Protein AF-A0A2K8KLA5-F1 (afdb_monomer_lite)

Foldseek 3Di:
DPQPAPPDQDDADPCNVVVLVVQLVVLCVCVVVCVVVVPDPCVNVVSVVSSVVVNCVVCVVNVVSNVSNVVSVVVVVVVVVVVVVVVVVVVVVVVVVVVVVVVVVVVVVVVD

Sequence (112 aa):
MRPNIMSARPAKPKNYHRDQCIIVISACVPVPIIIGLELNYLNPIVSIFILAVATEYWFKDYNQQLAMYEKALIDARVKEAQVASRVNENIERYQRKQRERKMQAKSWQFWI

Structure (mmCIF, N/CA/C/O backbone):
data_AF-A0A2K8KLA5-F1
#
_entry.id   AF-A0A2K8KLA5-F1
#
loop_
_atom_site.group_PDB
_atom_site.id
_atom_site.type_symbol
_atom_site.label_atom_id
_atom_site.label_alt_id
_atom_site.label_comp_id
_atom_site.label_asym_id
_atom_site.label_entity_id
_atom_site.label_seq_id
_atom_site.pdbx_PDB_ins_code
_atom_site.Cartn_x
_atom_site.Cartn_y
_atom_site.Cartn_z
_atom_site.occupancy
_atom_site.B_iso_or_equiv
_atom_site.auth_seq_id
_atom_site.auth_comp_id
_atom_site.auth_asym_id
_atom_site.auth_atom_id
_atom_site.pdbx_PDB_model_num
ATOM 1 N N . MET A 1 1 ? -25.675 1.645 -0.212 1.00 41.31 1 MET A N 1
ATOM 2 C CA . MET A 1 1 ? -24.901 0.383 -0.247 1.00 41.31 1 MET A CA 1
ATOM 3 C C . MET A 1 1 ? -24.009 0.342 0.986 1.00 41.31 1 MET A C 1
ATOM 5 O O . MET A 1 1 ? -23.290 1.308 1.208 1.00 41.31 1 MET A O 1
ATOM 9 N N . ARG A 1 2 ? -24.110 -0.687 1.843 1.00 41.44 2 ARG A N 1
ATOM 10 C CA . ARG A 1 2 ? -23.178 -0.838 2.978 1.00 41.44 2 ARG A CA 1
ATOM 11 C C . ARG A 1 2 ? -21.797 -1.186 2.408 1.00 41.44 2 ARG A C 1
ATOM 13 O O . ARG A 1 2 ? -21.757 -2.033 1.516 1.00 41.44 2 ARG A O 1
ATOM 20 N N . PRO A 1 3 ? -20.697 -0.560 2.862 1.00 47.69 3 PRO A N 1
ATOM 21 C CA . PRO A 1 3 ? -19.370 -0.979 2.438 1.00 47.69 3 PRO A CA 1
ATOM 22 C C . PRO A 1 3 ? -19.191 -2.436 2.863 1.00 47.69 3 PRO A C 1
ATOM 24 O O . PRO A 1 3 ? -19.357 -2.766 4.038 1.00 47.69 3 PRO A O 1
ATOM 27 N N . ASN A 1 4 ? -18.941 -3.314 1.895 1.00 53.84 4 ASN A N 1
ATOM 28 C CA . ASN A 1 4 ? -18.620 -4.705 2.163 1.00 53.84 4 ASN A CA 1
ATOM 29 C C . ASN A 1 4 ? -17.210 -4.700 2.763 1.00 53.84 4 ASN A C 1
ATOM 31 O O . ASN A 1 4 ? -16.225 -4.566 2.041 1.00 53.84 4 ASN A O 1
ATOM 35 N N . ILE A 1 5 ? -17.123 -4.681 4.093 1.00 56.59 5 ILE A N 1
ATOM 36 C CA . ILE A 1 5 ? -15.849 -4.668 4.808 1.00 56.59 5 ILE A CA 1
ATOM 37 C C . ILE A 1 5 ? -15.186 -6.009 4.501 1.00 56.59 5 ILE A C 1
ATOM 39 O O . ILE A 1 5 ? -15.634 -7.045 4.989 1.00 56.59 5 ILE A O 1
ATOM 43 N N . MET A 1 6 ? -14.157 -5.997 3.653 1.00 62.62 6 MET A N 1
ATOM 44 C CA . MET A 1 6 ? -13.364 -7.191 3.388 1.00 62.62 6 MET A CA 1
ATOM 45 C C . MET A 1 6 ? -12.701 -7.619 4.698 1.00 62.62 6 MET A C 1
ATOM 47 O O . MET A 1 6 ? -11.826 -6.929 5.214 1.00 62.62 6 MET A O 1
ATOM 51 N N . SER A 1 7 ? -13.149 -8.743 5.255 1.00 68.00 7 SER A N 1
ATOM 52 C CA . SER A 1 7 ? -12.646 -9.297 6.518 1.00 68.00 7 SER A CA 1
ATOM 53 C C . SER A 1 7 ? -11.258 -9.927 6.384 1.00 68.00 7 SER A C 1
ATOM 55 O O . SER A 1 7 ? -10.576 -10.131 7.385 1.00 68.00 7 SER A O 1
ATOM 57 N N . ALA A 1 8 ? -10.830 -10.219 5.155 1.00 76.94 8 ALA A N 1
ATOM 58 C CA . ALA A 1 8 ? -9.556 -10.843 4.848 1.00 76.94 8 ALA A CA 1
ATOM 59 C C . ALA A 1 8 ? -8.776 -10.014 3.826 1.00 76.94 8 ALA A C 1
ATOM 61 O O . ALA A 1 8 ? -9.348 -9.434 2.899 1.00 76.94 8 ALA A O 1
ATOM 62 N N . ARG A 1 9 ? -7.449 -9.999 3.989 1.00 83.00 9 ARG A N 1
ATOM 63 C CA . ARG A 1 9 ? -6.529 -9.392 3.026 1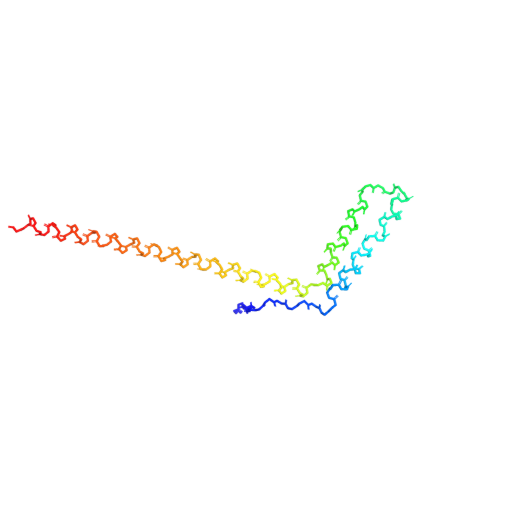.00 83.00 9 ARG A CA 1
ATOM 64 C C . ARG A 1 9 ? -6.717 -10.062 1.655 1.00 83.00 9 ARG A C 1
ATOM 66 O O . ARG A 1 9 ? -6.758 -11.294 1.610 1.00 83.00 9 ARG A O 1
ATOM 73 N N . PRO A 1 10 ? -6.796 -9.299 0.548 1.00 85.75 10 PRO A N 1
ATOM 74 C CA . PRO A 1 10 ? -6.913 -9.885 -0.783 1.00 85.75 10 PRO A CA 1
ATOM 75 C C . PRO A 1 10 ? -5.734 -10.814 -1.082 1.00 85.75 10 PRO A C 1
ATOM 77 O O . PRO A 1 10 ? -4.583 -10.526 -0.735 1.00 85.75 10 PRO A O 1
ATOM 80 N N . ALA A 1 11 ? -6.028 -11.941 -1.728 1.00 87.50 11 ALA A N 1
ATOM 81 C CA . ALA A 1 11 ? -5.010 -12.891 -2.147 1.00 87.50 11 ALA A CA 1
ATOM 82 C C . ALA A 1 11 ? -4.184 -12.304 -3.297 1.00 87.50 11 ALA A C 1
ATOM 84 O O . ALA A 1 11 ? -4.725 -11.689 -4.218 1.00 87.50 11 ALA A O 1
ATOM 85 N N . LYS A 1 12 ? -2.865 -12.518 -3.260 1.00 87.56 12 LYS A N 1
ATOM 86 C CA . LYS A 1 12 ? -1.999 -12.133 -4.375 1.00 87.56 12 LYS A CA 1
ATOM 87 C C . LYS A 1 12 ? -2.386 -12.920 -5.636 1.00 87.56 12 LYS A C 1
ATOM 89 O O . LYS A 1 12 ? -2.672 -14.116 -5.531 1.00 87.56 12 LYS A O 1
ATOM 94 N N . PRO A 1 13 ? -2.327 -12.299 -6.826 1.00 89.25 13 PRO A N 1
ATOM 95 C CA . PRO A 1 13 ? -2.453 -13.012 -8.091 1.00 89.25 13 PRO A CA 1
ATOM 96 C C . PRO A 1 13 ? -1.460 -14.177 -8.178 1.00 89.25 13 PRO A C 1
ATOM 98 O O . PRO A 1 13 ? -0.318 -14.064 -7.729 1.00 89.25 13 PRO A O 1
ATOM 101 N N . LYS A 1 14 ? -1.865 -15.285 -8.810 1.00 88.38 14 LYS A N 1
ATOM 102 C CA . LYS A 1 14 ? -1.057 -16.517 -8.914 1.00 88.38 14 LYS A CA 1
ATOM 103 C C . LYS A 1 14 ? 0.353 -16.274 -9.473 1.00 88.38 14 LYS A C 1
ATOM 105 O O . LYS A 1 14 ? 1.307 -16.893 -9.018 1.00 88.38 14 LYS A O 1
ATOM 110 N N . ASN A 1 15 ? 0.482 -15.343 -10.419 1.00 90.44 15 ASN A N 1
ATOM 111 C CA . ASN A 1 15 ? 1.744 -15.002 -11.080 1.00 90.44 15 ASN A CA 1
ATOM 112 C C . ASN A 1 15 ? 2.345 -13.672 -10.606 1.00 90.44 15 ASN A C 1
ATOM 114 O O . ASN A 1 15 ? 3.251 -13.162 -11.254 1.00 90.44 15 ASN A O 1
ATOM 118 N N . TYR A 1 16 ? 1.891 -13.118 -9.477 1.00 89.25 16 TYR A N 1
ATOM 119 C CA . TYR A 1 16 ? 2.269 -11.775 -9.020 1.00 89.25 16 TYR A CA 1
ATOM 120 C C . TYR A 1 16 ? 3.785 -11.520 -9.051 1.00 89.25 16 TYR A C 1
ATOM 122 O O . TYR A 1 16 ? 4.244 -10.560 -9.658 1.00 89.25 16 TYR A O 1
ATOM 130 N N . HIS A 1 17 ? 4.579 -12.419 -8.464 1.00 88.12 17 HIS A N 1
ATOM 131 C CA . HIS A 1 17 ? 6.037 -12.271 -8.423 1.00 88.12 17 HIS A CA 1
ATOM 132 C C . HIS A 1 17 ? 6.696 -12.420 -9.796 1.00 88.12 17 HIS A C 1
ATOM 134 O O . HIS A 1 17 ? 7.643 -11.702 -10.099 1.00 88.12 17 HIS A O 1
ATOM 140 N N . ARG A 1 18 ? 6.183 -13.323 -10.637 1.00 91.19 18 ARG A N 1
ATOM 141 C CA . ARG A 1 18 ? 6.689 -13.517 -11.998 1.00 91.19 18 ARG A CA 1
ATOM 142 C C . ARG A 1 18 ? 6.449 -12.264 -12.834 1.00 91.19 18 ARG A C 1
ATOM 144 O O . ARG A 1 18 ? 7.382 -11.752 -13.442 1.00 91.19 18 ARG A O 1
ATOM 151 N N . ASP A 1 19 ? 5.217 -11.774 -12.833 1.00 89.50 19 ASP A N 1
ATOM 152 C CA . ASP A 1 19 ? 4.805 -10.636 -13.647 1.00 89.50 19 ASP A CA 1
ATOM 153 C C . ASP A 1 19 ? 5.482 -9.349 -13.159 1.00 89.50 19 ASP A C 1
ATOM 155 O O . ASP A 1 19 ? 5.963 -8.558 -13.966 1.00 89.50 19 ASP A O 1
ATOM 159 N N . GLN A 1 20 ? 5.643 -9.183 -11.841 1.00 89.00 20 GLN A N 1
ATOM 160 C CA . GLN A 1 20 ? 6.396 -8.066 -11.277 1.00 89.00 20 GLN A CA 1
ATOM 161 C C . GLN A 1 20 ? 7.881 -8.110 -11.677 1.00 89.00 20 GLN A C 1
ATOM 163 O O . GLN A 1 20 ? 8.439 -7.077 -12.043 1.00 89.00 20 GLN A O 1
ATOM 168 N N . CYS A 1 21 ? 8.515 -9.289 -11.686 1.00 88.94 21 CYS A N 1
ATOM 169 C CA . CYS A 1 21 ? 9.879 -9.433 -12.203 1.00 88.94 21 CYS A CA 1
ATOM 170 C C . CYS A 1 21 ? 9.970 -9.081 -13.695 1.00 88.94 21 CYS A C 1
ATOM 172 O O . CYS A 1 21 ? 10.916 -8.409 -14.097 1.00 88.94 21 CYS A O 1
ATOM 174 N N . ILE A 1 22 ? 8.990 -9.486 -14.510 1.00 89.75 22 ILE A N 1
ATOM 175 C CA . ILE A 1 22 ? 8.949 -9.148 -15.943 1.00 89.75 22 ILE A CA 1
ATOM 176 C C . ILE A 1 22 ? 8.844 -7.632 -16.140 1.00 89.75 22 ILE A C 1
ATOM 178 O O . ILE A 1 22 ? 9.582 -7.077 -16.954 1.00 89.75 22 ILE A O 1
ATOM 182 N N . ILE A 1 23 ? 7.979 -6.955 -15.379 1.00 88.38 23 ILE A N 1
ATOM 183 C CA . ILE A 1 23 ? 7.818 -5.494 -15.437 1.00 88.38 23 ILE A CA 1
ATOM 184 C C . ILE A 1 23 ? 9.130 -4.789 -15.061 1.00 88.38 23 ILE A C 1
ATOM 186 O O . ILE A 1 23 ? 9.570 -3.896 -15.784 1.00 88.38 23 ILE A O 1
ATOM 190 N N . VAL A 1 24 ? 9.792 -5.224 -13.983 1.00 87.50 24 VAL A N 1
ATOM 191 C CA . VAL A 1 24 ? 11.077 -4.652 -13.540 1.00 87.50 24 VAL A CA 1
ATOM 192 C C . VAL A 1 24 ? 12.163 -4.844 -14.594 1.00 87.50 24 VAL A C 1
ATOM 194 O O . VAL A 1 24 ? 12.811 -3.876 -14.985 1.00 87.50 24 VAL A O 1
ATOM 197 N N . ILE A 1 25 ? 12.336 -6.068 -15.100 1.00 87.25 25 ILE A N 1
ATOM 198 C CA . ILE A 1 25 ? 13.332 -6.357 -16.139 1.00 87.25 25 ILE A CA 1
ATOM 199 C C . ILE A 1 25 ? 13.056 -5.499 -17.377 1.00 87.25 25 ILE A C 1
ATOM 201 O O . ILE A 1 25 ? 13.971 -4.860 -17.890 1.00 87.25 25 ILE A O 1
ATOM 205 N N . SER A 1 26 ? 11.797 -5.411 -17.811 1.00 84.56 26 SER A N 1
ATOM 206 C CA . SER A 1 26 ? 11.409 -4.616 -18.983 1.00 84.56 26 SER A CA 1
ATOM 207 C C . SER A 1 26 ? 11.687 -3.121 -18.802 1.00 84.56 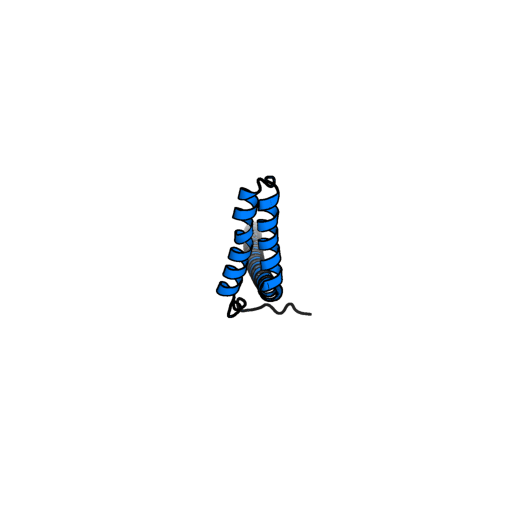26 SER A C 1
ATOM 209 O O . SER A 1 26 ? 12.092 -2.463 -19.755 1.00 84.56 26 SER A O 1
ATOM 211 N N . ALA A 1 27 ? 11.531 -2.584 -17.588 1.00 84.06 27 ALA A N 1
ATOM 212 C CA . ALA A 1 27 ? 11.871 -1.194 -17.279 1.00 84.06 27 ALA A CA 1
ATOM 213 C C . ALA A 1 27 ? 13.393 -0.942 -17.237 1.00 84.06 27 ALA A C 1
ATOM 215 O O . ALA A 1 27 ? 13.843 0.168 -17.535 1.00 84.06 27 ALA A O 1
ATOM 216 N N . CYS A 1 28 ? 14.187 -1.965 -16.901 1.00 81.62 28 CYS A N 1
ATOM 217 C CA . CYS A 1 28 ? 15.648 -1.892 -16.809 1.00 81.62 28 CYS A CA 1
ATOM 218 C C . CYS A 1 28 ? 16.375 -2.109 -18.148 1.00 81.62 28 CYS A C 1
ATOM 220 O O . CYS A 1 28 ? 17.424 -1.508 -18.355 1.00 81.62 28 CYS A O 1
ATOM 222 N N . VAL A 1 29 ? 15.837 -2.919 -19.068 1.00 82.19 29 VAL A N 1
ATOM 223 C CA . VAL A 1 29 ? 16.423 -3.179 -20.404 1.00 82.19 29 VAL A CA 1
ATOM 224 C C . VAL A 1 29 ? 16.760 -1.910 -21.214 1.00 82.19 29 VAL A C 1
ATOM 226 O O . VAL A 1 29 ? 17.835 -1.881 -21.814 1.00 82.19 29 VAL A O 1
ATOM 229 N N . PRO A 1 30 ? 15.928 -0.849 -21.253 1.00 76.94 30 PRO A N 1
ATOM 230 C CA . PRO A 1 30 ? 16.262 0.355 -22.019 1.00 76.94 30 PRO A CA 1
ATOM 231 C C . PRO A 1 30 ? 17.367 1.212 -21.379 1.00 76.94 30 PRO A C 1
ATOM 233 O O . PRO A 1 30 ? 18.002 1.995 -22.080 1.00 76.94 30 PRO A O 1
ATOM 236 N N . VAL A 1 31 ? 17.650 1.054 -20.081 1.00 76.62 31 VAL A N 1
ATOM 237 C CA . VAL A 1 31 ? 18.637 1.864 -19.340 1.00 76.62 31 VAL A CA 1
ATOM 238 C C . VAL A 1 31 ? 20.054 1.797 -19.941 1.00 76.62 31 VAL A C 1
ATOM 240 O O . VAL A 1 31 ? 20.615 2.857 -20.214 1.00 76.62 31 VAL A O 1
ATOM 243 N N . PRO A 1 32 ? 20.657 0.620 -20.210 1.00 77.56 32 PRO A N 1
ATOM 244 C CA . PRO A 1 32 ? 21.986 0.548 -20.825 1.00 77.56 32 PRO A CA 1
ATOM 245 C C . PRO A 1 32 ? 22.032 1.109 -22.254 1.00 77.56 32 PRO A C 1
ATOM 247 O O . PRO A 1 32 ? 23.039 1.699 -22.637 1.00 77.56 32 PRO A O 1
ATOM 250 N N . ILE A 1 33 ? 20.947 0.981 -23.028 1.00 76.56 33 ILE A N 1
ATOM 251 C CA . ILE A 1 33 ? 20.851 1.539 -24.389 1.00 76.56 33 ILE A CA 1
ATOM 252 C C . ILE A 1 33 ? 20.864 3.070 -24.328 1.00 76.56 33 ILE A C 1
ATOM 254 O O . ILE A 1 33 ? 21.569 3.725 -25.087 1.00 76.56 33 ILE A O 1
ATOM 258 N N . ILE A 1 34 ? 20.118 3.640 -23.383 1.00 73.62 34 ILE A N 1
ATOM 259 C CA . ILE A 1 34 ? 20.057 5.082 -23.134 1.00 73.62 34 ILE A CA 1
ATOM 260 C C . ILE A 1 34 ? 21.425 5.633 -22.717 1.00 73.62 34 ILE A C 1
ATOM 262 O O . ILE A 1 34 ? 21.833 6.672 -23.235 1.00 73.62 34 ILE A O 1
ATOM 266 N N . ILE A 1 35 ? 22.128 4.938 -21.813 1.00 72.94 35 ILE A N 1
ATOM 267 C CA . ILE A 1 35 ? 23.476 5.325 -21.366 1.00 72.94 35 ILE A CA 1
ATOM 268 C C . ILE A 1 35 ? 24.451 5.320 -22.550 1.00 72.94 35 ILE A C 1
ATOM 270 O O . ILE A 1 35 ? 25.199 6.277 -22.721 1.00 72.94 35 ILE A O 1
ATOM 274 N N . GLY A 1 36 ? 24.416 4.280 -23.389 1.00 74.56 36 GLY A N 1
ATOM 275 C CA . GLY A 1 36 ? 25.296 4.167 -24.557 1.00 74.56 36 GLY A CA 1
ATOM 276 C C . GLY A 1 36 ? 25.027 5.194 -25.663 1.00 74.56 36 GLY A C 1
ATOM 277 O O . GLY A 1 36 ? 25.912 5.454 -26.470 1.00 74.56 36 GLY A O 1
ATOM 278 N N . LEU A 1 37 ? 23.829 5.783 -25.700 1.00 76.44 37 LEU A N 1
ATOM 279 C CA . LEU A 1 37 ? 23.439 6.815 -26.667 1.00 76.44 37 LEU A CA 1
ATOM 280 C C . LEU A 1 37 ? 23.605 8.249 -26.129 1.00 76.44 37 LEU A C 1
ATOM 282 O O . LEU A 1 37 ? 23.203 9.188 -26.813 1.00 76.44 37 LEU A O 1
ATOM 286 N N . GLU A 1 38 ? 24.135 8.422 -24.911 1.00 72.19 38 GLU A N 1
ATOM 287 C CA . GLU A 1 38 ? 24.274 9.718 -24.217 1.00 72.19 38 GLU A CA 1
ATOM 288 C C . GLU A 1 38 ? 22.975 10.552 -24.186 1.00 72.19 38 GLU A C 1
ATOM 290 O O . GLU A 1 38 ? 22.979 11.783 -24.118 1.00 72.19 38 GLU A O 1
ATOM 295 N N . LEU A 1 39 ? 21.819 9.883 -24.223 1.00 66.31 39 LEU A N 1
ATOM 296 C CA . LEU A 1 39 ? 20.526 10.553 -24.174 1.00 66.31 39 LEU A CA 1
ATOM 297 C C . LEU A 1 39 ? 20.314 11.107 -22.757 1.00 66.31 39 LEU A C 1
ATOM 299 O O . LEU A 1 39 ? 20.257 10.342 -21.797 1.00 66.31 39 LEU A O 1
ATOM 303 N N . ASN A 1 40 ? 20.203 12.438 -22.660 1.00 65.38 40 ASN A N 1
ATOM 304 C CA . ASN A 1 40 ? 20.040 13.264 -21.453 1.00 65.38 40 ASN A CA 1
ATOM 305 C C . ASN A 1 40 ? 19.375 12.591 -20.227 1.00 65.38 40 ASN A C 1
ATOM 307 O O . ASN A 1 40 ? 18.406 11.839 -20.343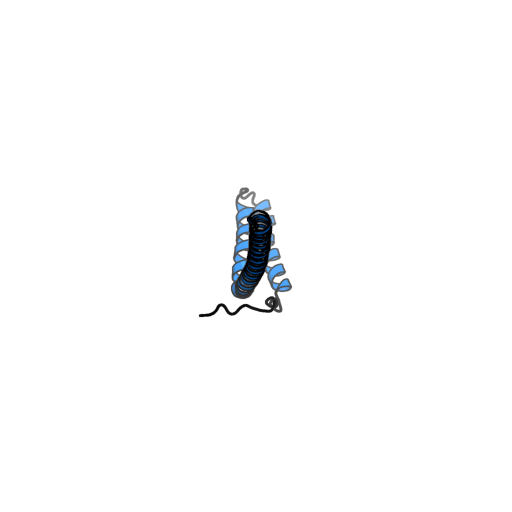 1.00 65.38 40 ASN A O 1
ATOM 311 N N . TYR A 1 41 ? 19.792 13.028 -19.031 1.00 63.47 41 TYR A N 1
ATOM 312 C CA . TYR A 1 41 ? 19.362 12.611 -17.678 1.00 63.47 41 TYR A CA 1
ATOM 313 C C . TYR A 1 41 ? 17.841 12.560 -17.383 1.00 63.47 41 TYR A C 1
ATO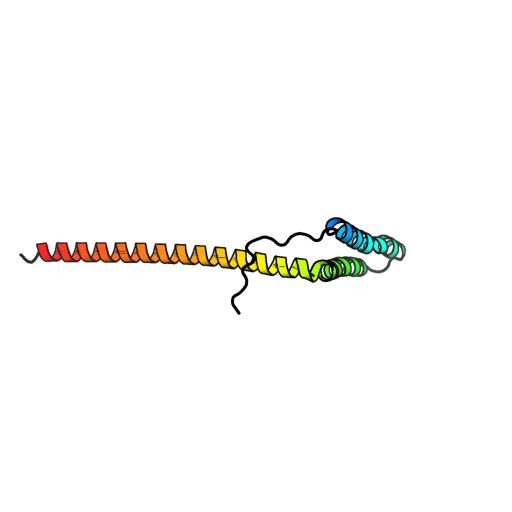M 315 O O . TYR A 1 41 ? 17.449 12.135 -16.299 1.00 63.47 41 TYR A O 1
ATOM 323 N N . LEU A 1 42 ? 16.974 12.974 -18.312 1.00 62.34 42 LEU A N 1
ATOM 324 C CA . LEU A 1 42 ? 15.512 12.849 -18.225 1.00 62.34 42 LEU A CA 1
ATOM 325 C C . LEU A 1 42 ? 15.007 11.435 -18.564 1.00 62.34 42 LEU A C 1
ATOM 327 O O . LEU A 1 42 ? 13.911 11.057 -18.162 1.00 62.34 42 LEU A O 1
ATOM 331 N N . ASN A 1 43 ? 15.790 10.627 -19.274 1.00 65.12 43 ASN A N 1
ATOM 332 C CA . ASN A 1 43 ? 15.363 9.302 -19.725 1.00 65.12 43 ASN A CA 1
ATOM 333 C C . ASN A 1 43 ? 15.177 8.232 -18.612 1.00 65.12 43 ASN A C 1
ATOM 335 O O . ASN A 1 43 ? 14.239 7.440 -18.705 1.00 65.12 43 ASN A O 1
ATOM 339 N N . PRO A 1 44 ? 15.967 8.206 -17.516 1.00 68.12 44 PRO A N 1
ATOM 340 C CA . PRO A 1 44 ? 15.722 7.310 -16.379 1.00 68.12 44 PRO A CA 1
ATOM 341 C C . PRO A 1 44 ? 14.354 7.535 -15.721 1.00 68.12 44 PRO A C 1
ATOM 343 O O . PRO A 1 44 ? 13.754 6.599 -15.193 1.00 68.12 44 PRO A O 1
ATOM 346 N N . ILE A 1 45 ? 13.831 8.767 -15.788 1.00 74.75 45 ILE A N 1
ATOM 347 C CA . ILE A 1 45 ? 12.501 9.117 -15.273 1.00 74.75 45 ILE A CA 1
ATOM 348 C C . ILE A 1 45 ? 11.421 8.370 -16.057 1.00 74.75 45 ILE A C 1
ATOM 350 O O . ILE A 1 45 ? 10.444 7.924 -15.462 1.00 74.75 45 ILE A O 1
ATOM 354 N N . VAL A 1 46 ? 11.612 8.163 -17.363 1.00 75.56 46 VAL A N 1
ATOM 355 C CA . VAL A 1 46 ? 10.672 7.409 -18.202 1.00 75.56 46 VAL A CA 1
ATOM 356 C C . VAL A 1 46 ? 10.619 5.943 -17.772 1.00 75.56 46 VAL A C 1
ATOM 358 O O . VAL A 1 46 ? 9.528 5.411 -17.594 1.00 75.56 46 VAL A O 1
ATOM 361 N N . SER A 1 47 ? 11.761 5.300 -17.510 1.00 75.56 47 SER A N 1
ATOM 362 C CA . SER A 1 47 ? 11.792 3.921 -16.992 1.00 75.56 47 SER A CA 1
ATOM 363 C C . SER A 1 47 ? 11.105 3.789 -15.630 1.00 75.56 47 SER A C 1
ATOM 365 O O . SER A 1 47 ? 10.341 2.848 -15.410 1.00 75.56 47 SER A O 1
ATOM 367 N N . ILE A 1 48 ? 11.330 4.747 -14.724 1.00 78.62 48 ILE A N 1
ATOM 368 C CA . ILE A 1 48 ? 10.668 4.784 -13.409 1.00 78.62 48 ILE A CA 1
ATOM 369 C C . ILE A 1 48 ? 9.159 4.997 -13.574 1.00 78.62 48 ILE A C 1
ATOM 371 O O . ILE A 1 48 ? 8.361 4.340 -12.905 1.00 78.62 48 ILE A O 1
ATOM 375 N N . PHE A 1 49 ? 8.755 5.877 -14.489 1.00 80.56 49 PHE A N 1
ATOM 376 C CA . PHE A 1 49 ? 7.352 6.140 -14.787 1.00 80.56 49 PHE A CA 1
ATOM 377 C C . PHE A 1 49 ? 6.657 4.903 -15.365 1.00 80.56 49 PHE A C 1
ATOM 379 O O . PHE A 1 49 ? 5.576 4.540 -14.903 1.00 80.56 49 PHE A O 1
ATOM 386 N N . ILE A 1 50 ? 7.298 4.202 -16.306 1.00 80.06 50 ILE A N 1
ATOM 387 C CA . ILE A 1 50 ? 6.802 2.929 -16.845 1.00 80.06 50 ILE A CA 1
ATOM 388 C C . ILE A 1 50 ? 6.633 1.914 -15.714 1.00 80.06 50 ILE A C 1
ATOM 390 O O . ILE A 1 50 ? 5.590 1.274 -15.641 1.00 80.06 50 ILE A O 1
ATOM 394 N N . LEU A 1 51 ? 7.605 1.795 -14.805 1.00 84.62 51 LEU A N 1
ATOM 395 C CA . LEU A 1 51 ? 7.513 0.874 -13.672 1.00 84.62 51 LEU A CA 1
ATOM 396 C C . LEU A 1 51 ? 6.303 1.188 -12.777 1.00 84.62 51 LEU A C 1
ATOM 398 O O . LEU A 1 51 ? 5.534 0.285 -12.434 1.00 84.62 51 LEU A O 1
ATOM 402 N N . ALA A 1 52 ? 6.121 2.462 -12.422 1.00 81.44 52 ALA A N 1
ATOM 403 C CA . ALA A 1 52 ? 5.033 2.910 -11.559 1.00 81.44 52 ALA A CA 1
ATOM 404 C C . ALA A 1 52 ? 3.660 2.680 -12.211 1.00 81.44 52 ALA A C 1
ATOM 406 O O . ALA A 1 52 ? 2.763 2.107 -11.593 1.00 81.44 52 ALA A O 1
ATOM 407 N N . VAL A 1 53 ? 3.511 3.062 -13.481 1.00 86.31 53 VAL A N 1
ATOM 408 C CA . VAL A 1 53 ? 2.243 2.945 -14.211 1.00 86.31 53 VAL A CA 1
ATOM 409 C C . VAL A 1 53 ? 1.929 1.491 -14.559 1.00 86.31 53 VAL A C 1
ATOM 411 O O . VAL A 1 53 ? 0.805 1.043 -14.342 1.00 86.31 53 VAL A O 1
ATOM 414 N N . ALA A 1 54 ? 2.900 0.725 -15.063 1.00 86.19 54 ALA A N 1
ATOM 415 C CA . ALA A 1 54 ? 2.679 -0.663 -15.465 1.00 86.19 54 ALA A CA 1
ATOM 416 C C . ALA A 1 54 ? 2.284 -1.540 -14.274 1.00 86.19 54 ALA A C 1
ATOM 418 O O . ALA A 1 54 ? 1.382 -2.362 -14.404 1.00 86.19 54 ALA A O 1
ATOM 419 N N . THR A 1 55 ? 2.899 -1.333 -13.106 1.00 85.00 55 THR A N 1
ATOM 420 C CA . THR A 1 55 ? 2.551 -2.089 -11.894 1.00 85.00 55 THR A CA 1
ATOM 421 C C . THR A 1 55 ? 1.118 -1.791 -11.445 1.00 85.00 55 THR A C 1
ATOM 423 O O . THR A 1 55 ? 0.374 -2.720 -11.127 1.00 85.00 55 THR A O 1
ATOM 426 N N . GLU A 1 56 ? 0.702 -0.521 -11.473 1.00 85.44 56 GLU A N 1
ATOM 427 C CA . GLU A 1 56 ? -0.665 -0.122 -11.114 1.00 85.44 56 GLU A CA 1
ATOM 428 C C . GLU A 1 56 ? -1.718 -0.642 -12.096 1.00 85.44 56 GLU A C 1
ATOM 430 O O . GLU A 1 56 ? -2.780 -1.104 -11.683 1.00 85.44 56 GLU A O 1
ATOM 435 N N . TYR A 1 57 ? -1.434 -0.616 -13.399 1.00 88.62 57 TYR A N 1
ATOM 436 C CA . TYR A 1 57 ? -2.371 -1.123 -14.402 1.00 88.62 57 TYR A CA 1
ATOM 437 C C . TYR A 1 57 ? -2.451 -2.651 -14.412 1.00 88.62 57 TYR A C 1
ATOM 439 O O . TYR A 1 57 ? -3.549 -3.201 -14.490 1.00 88.62 57 TYR A O 1
ATOM 447 N N . TRP A 1 58 ? -1.313 -3.342 -14.313 1.00 89.00 58 TRP A N 1
ATOM 448 C CA . TRP A 1 58 ? -1.256 -4.805 -14.387 1.00 89.00 58 TRP A CA 1
ATOM 449 C C . TRP A 1 58 ? -1.899 -5.475 -13.170 1.00 89.00 58 TRP A C 1
ATOM 451 O O . TRP A 1 58 ? -2.544 -6.515 -13.296 1.00 89.00 58 TRP A O 1
ATOM 461 N N . PHE A 1 59 ? -1.775 -4.858 -11.991 1.00 91.12 59 PHE A N 1
ATOM 462 C CA . PHE A 1 59 ? -2.356 -5.359 -10.744 1.00 91.12 59 PHE A CA 1
ATOM 463 C C . PHE A 1 59 ? -3.538 -4.522 -10.247 1.00 91.12 59 PHE A C 1
ATOM 465 O O . PHE A 1 59 ? -3.864 -4.579 -9.062 1.00 91.12 59 PHE A O 1
ATOM 472 N N . LYS A 1 60 ? -4.213 -3.788 -11.141 1.00 89.69 60 LYS A N 1
ATOM 473 C CA . LYS A 1 60 ? -5.282 -2.837 -10.803 1.00 89.69 60 LYS A CA 1
ATOM 474 C C . LYS A 1 60 ? -6.318 -3.405 -9.837 1.00 89.69 60 LYS A C 1
ATOM 476 O O . LYS A 1 60 ? -6.563 -2.813 -8.791 1.00 89.69 60 LYS A O 1
ATOM 481 N N . ASP A 1 61 ? -6.900 -4.559 -10.153 1.00 87.75 61 ASP A N 1
ATOM 482 C CA . ASP A 1 61 ? -7.964 -5.147 -9.330 1.00 87.75 61 ASP A CA 1
ATOM 483 C C . ASP A 1 61 ? -7.452 -5.567 -7.947 1.00 87.75 61 ASP A C 1
ATOM 485 O O . ASP A 1 61 ? -8.131 -5.370 -6.938 1.00 87.75 61 ASP A O 1
ATOM 489 N N . TYR A 1 62 ? -6.227 -6.096 -7.882 1.00 89.75 62 TYR A N 1
ATOM 490 C CA . TYR A 1 62 ? -5.579 -6.458 -6.623 1.00 89.75 62 TYR A CA 1
ATOM 491 C C . TYR A 1 62 ? -5.261 -5.214 -5.779 1.00 89.75 62 TYR A C 1
ATOM 493 O O . TYR A 1 62 ? -5.584 -5.190 -4.591 1.00 89.75 62 TYR A O 1
ATOM 501 N N . ASN A 1 63 ? -4.708 -4.160 -6.385 1.00 88.88 63 ASN A N 1
ATOM 502 C CA . ASN A 1 63 ? -4.386 -2.902 -5.708 1.00 88.88 63 ASN A CA 1
ATOM 503 C C . ASN A 1 63 ? -5.650 -2.184 -5.217 1.00 88.88 63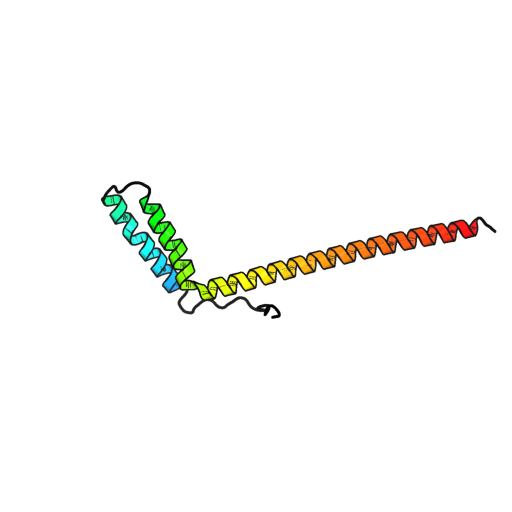 ASN A C 1
ATOM 505 O O . ASN A 1 63 ? -5.678 -1.682 -4.095 1.00 88.88 63 ASN A O 1
ATOM 509 N N . GLN A 1 64 ? -6.728 -2.189 -6.006 1.00 89.31 64 GLN A N 1
ATOM 510 C CA . GLN A 1 64 ? -8.015 -1.623 -5.599 1.00 89.31 64 GLN A CA 1
ATOM 511 C C . GLN A 1 64 ? -8.610 -2.363 -4.399 1.00 89.31 64 GLN A C 1
ATOM 513 O O . GLN A 1 64 ? -9.049 -1.726 -3.439 1.00 89.31 64 GLN A O 1
ATOM 518 N N . GLN A 1 65 ? -8.597 -3.698 -4.418 1.00 87.81 65 GLN A N 1
ATOM 519 C CA . GLN A 1 65 ? -9.055 -4.497 -3.278 1.00 87.81 65 GLN A CA 1
ATOM 520 C C . GLN A 1 65 ? -8.174 -4.276 -2.043 1.00 87.81 65 GLN A C 1
ATOM 522 O O . GLN A 1 65 ? -8.687 -4.182 -0.926 1.00 87.81 65 GLN A O 1
ATOM 527 N N . LEU A 1 66 ? -6.858 -4.145 -2.232 1.00 89.31 66 LEU A N 1
ATOM 528 C CA . LEU A 1 66 ? -5.917 -3.881 -1.147 1.00 89.31 66 LEU A CA 1
ATOM 529 C C . LEU A 1 66 ? -6.174 -2.508 -0.513 1.00 89.31 66 LEU A C 1
ATOM 531 O O . LEU A 1 66 ? -6.274 -2.419 0.708 1.00 89.31 66 LEU A O 1
ATOM 535 N N . ALA A 1 67 ? -6.390 -1.472 -1.326 1.00 87.81 67 ALA A N 1
ATOM 536 C CA . ALA A 1 67 ? -6.711 -0.127 -0.854 1.00 87.81 67 ALA A CA 1
ATOM 537 C C . ALA A 1 67 ? -8.038 -0.080 -0.073 1.00 87.81 67 ALA A C 1
ATOM 539 O O . ALA A 1 67 ? -8.138 0.596 0.953 1.00 87.81 67 ALA A O 1
ATOM 540 N N . MET A 1 68 ? -9.061 -0.822 -0.516 1.00 87.06 68 MET A N 1
ATOM 541 C CA . MET A 1 68 ? -10.325 -0.935 0.225 1.00 87.06 68 MET A CA 1
ATOM 542 C C . MET A 1 68 ? -10.138 -1.635 1.575 1.00 87.06 68 MET A C 1
ATOM 544 O O . MET A 1 68 ? -10.701 -1.186 2.576 1.00 87.06 68 MET A O 1
ATOM 548 N N . TYR A 1 69 ? -9.334 -2.701 1.614 1.00 87.25 69 TYR A N 1
ATOM 549 C CA . TYR A 1 69 ? -8.998 -3.411 2.848 1.00 87.25 69 TYR A CA 1
ATOM 550 C C . TYR A 1 69 ? -8.231 -2.513 3.832 1.00 87.25 69 TYR A C 1
ATOM 552 O O . TYR A 1 69 ? -8.594 -2.430 5.005 1.00 87.25 69 TYR A O 1
ATOM 560 N N . GLU A 1 70 ? -7.212 -1.787 3.367 1.00 87.06 70 GLU A N 1
ATOM 561 C CA . GLU A 1 70 ? -6.421 -0.878 4.206 1.00 87.06 70 GLU A CA 1
ATOM 562 C C . GLU A 1 70 ? -7.264 0.267 4.766 1.00 87.06 70 GLU A C 1
ATOM 564 O O . GLU A 1 70 ? -7.202 0.556 5.964 1.00 87.06 70 GLU A O 1
ATOM 569 N N . LYS A 1 71 ? -8.121 0.867 3.933 1.00 86.12 71 LYS A N 1
ATOM 570 C CA . LYS A 1 71 ? -9.061 1.900 4.375 1.00 86.12 71 LYS A CA 1
ATOM 571 C C . LYS A 1 71 ? -10.012 1.373 5.449 1.00 86.12 71 LYS A C 1
ATOM 573 O O . LYS A 1 71 ? -10.205 2.029 6.469 1.00 86.12 71 LYS A O 1
ATOM 578 N N . ALA A 1 72 ? -10.556 0.173 5.258 1.00 83.75 72 ALA A N 1
ATOM 579 C CA . ALA A 1 72 ? -11.422 -0.458 6.247 1.00 83.75 72 ALA A CA 1
ATOM 580 C C . ALA A 1 72 ? -10.698 -0.731 7.578 1.00 83.75 72 ALA A C 1
ATOM 582 O O . ALA A 1 72 ? -11.292 -0.570 8.646 1.00 83.75 72 ALA A O 1
ATOM 583 N N . LEU A 1 73 ? -9.416 -1.101 7.525 1.00 83.94 73 LEU A N 1
ATOM 584 C CA . LEU A 1 73 ? -8.595 -1.352 8.709 1.00 83.94 73 LEU A CA 1
ATOM 585 C C . LEU A 1 73 ? -8.293 -0.059 9.483 1.00 83.94 73 LEU A C 1
ATOM 587 O O . LEU A 1 73 ? -8.331 -0.048 10.715 1.00 83.94 73 LEU A O 1
ATOM 591 N N . ILE A 1 74 ? -8.038 1.039 8.769 1.00 83.88 74 ILE A N 1
ATOM 592 C CA . ILE A 1 74 ? -7.870 2.372 9.362 1.00 83.88 74 ILE A CA 1
ATOM 593 C C . ILE A 1 74 ? -9.182 2.831 10.002 1.00 83.88 74 ILE A C 1
ATOM 595 O O . ILE A 1 74 ? -9.181 3.229 11.166 1.00 83.88 74 ILE A O 1
ATOM 599 N N . ASP A 1 75 ? -10.306 2.709 9.296 1.00 80.94 75 ASP A N 1
ATOM 600 C CA . ASP A 1 75 ? -11.623 3.091 9.815 1.00 80.94 75 ASP A CA 1
ATOM 601 C C . ASP A 1 75 ? -12.006 2.278 11.064 1.00 80.94 75 ASP A C 1
ATOM 603 O O . ASP A 1 75 ? -12.609 2.816 11.996 1.00 80.94 75 ASP A O 1
ATOM 607 N N . ALA A 1 76 ? -11.636 0.993 11.118 1.00 78.50 76 ALA A N 1
ATOM 608 C CA . ALA A 1 76 ? -11.814 0.159 12.305 1.00 78.50 76 ALA A CA 1
ATOM 609 C C . ALA A 1 76 ? -10.987 0.679 13.493 1.00 78.50 76 ALA A C 1
ATOM 611 O O . ALA A 1 76 ? -11.543 0.901 14.569 1.00 78.50 76 ALA A O 1
ATOM 612 N N . ARG A 1 77 ? -9.697 0.979 13.283 1.00 78.12 77 ARG A N 1
ATOM 613 C CA . ARG A 1 77 ? -8.823 1.553 14.324 1.00 78.12 77 ARG A CA 1
ATOM 614 C C . ARG A 1 77 ? -9.311 2.915 14.816 1.00 78.12 77 ARG A C 1
ATOM 616 O O . ARG A 1 77 ? -9.280 3.190 16.013 1.00 78.12 77 ARG A O 1
ATOM 623 N N . VAL A 1 78 ? -9.792 3.769 13.913 1.00 77.12 78 VAL A N 1
ATOM 624 C CA . VAL A 1 78 ? -10.351 5.081 14.273 1.00 77.12 78 VAL A CA 1
ATOM 625 C C . VAL A 1 78 ? -11.619 4.917 15.112 1.00 77.12 78 VAL A C 1
ATOM 627 O O . VAL A 1 78 ? -11.790 5.628 16.102 1.00 77.12 78 VAL A O 1
ATOM 630 N N . LYS A 1 79 ? -12.490 3.958 14.776 1.00 74.56 79 LYS A N 1
ATOM 631 C CA . LYS A 1 79 ? -13.679 3.649 15.587 1.00 74.56 79 LYS A CA 1
ATOM 632 C C . LYS A 1 79 ? -13.312 3.134 16.975 1.00 74.56 79 LYS A C 1
ATOM 634 O O . LYS A 1 79 ? -13.913 3.582 17.947 1.00 74.56 79 LYS A O 1
ATOM 639 N N . GLU A 1 80 ? -12.327 2.248 17.088 1.00 69.25 80 GLU A N 1
ATOM 640 C CA . GLU A 1 80 ? -11.827 1.776 18.387 1.00 69.25 80 GLU A CA 1
ATOM 641 C C . GLU A 1 80 ? -11.286 2.934 19.236 1.00 69.25 80 GLU A C 1
ATOM 643 O O . GLU A 1 80 ? -11.658 3.069 20.404 1.00 69.25 80 GLU A O 1
ATOM 648 N N . ALA A 1 81 ? -10.502 3.835 18.637 1.00 68.44 81 ALA A N 1
ATOM 649 C CA . ALA A 1 81 ? -9.999 5.029 19.313 1.00 68.44 81 ALA A CA 1
ATOM 650 C C . ALA A 1 81 ? -11.131 5.977 19.758 1.00 68.44 81 ALA A C 1
ATOM 652 O O . ALA A 1 81 ? -11.105 6.506 20.872 1.00 68.44 81 ALA A O 1
ATOM 653 N N . GLN A 1 82 ? -12.167 6.160 18.932 1.00 69.38 82 GLN A N 1
ATOM 654 C CA . GLN A 1 82 ? -13.345 6.957 19.293 1.00 69.38 82 GLN A CA 1
ATOM 655 C C . GLN A 1 82 ? -14.154 6.326 20.434 1.00 69.38 82 GLN A C 1
ATOM 657 O O . GLN A 1 82 ? -14.636 7.044 21.312 1.00 69.38 82 GLN A O 1
ATOM 662 N N . VAL A 1 83 ? -14.309 4.999 20.453 1.00 72.06 83 VAL A N 1
ATOM 663 C CA . VAL A 1 83 ? -14.984 4.291 21.552 1.00 72.06 83 VAL A CA 1
ATOM 664 C C . VAL A 1 83 ? -14.188 4.440 22.848 1.00 72.06 83 VAL A C 1
ATOM 666 O O . VAL A 1 83 ? -14.776 4.791 23.871 1.00 72.06 83 VAL A O 1
ATOM 669 N N . ALA A 1 84 ? -12.865 4.267 22.807 1.00 67.62 84 ALA A N 1
ATOM 670 C CA . ALA A 1 84 ? -11.998 4.471 23.968 1.00 67.62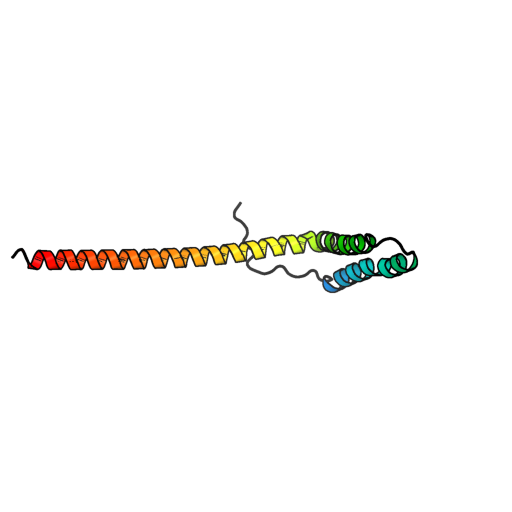 84 ALA A CA 1
ATOM 671 C C . ALA A 1 84 ? -12.095 5.908 24.519 1.00 67.62 84 ALA A C 1
ATOM 673 O O . ALA A 1 84 ? -12.222 6.104 25.728 1.00 67.62 84 ALA A O 1
ATOM 674 N N . SER A 1 85 ? -12.131 6.912 23.637 1.00 70.50 85 SER A N 1
ATOM 675 C CA . SER A 1 85 ? -12.329 8.317 24.013 1.00 70.50 85 SER A CA 1
ATOM 676 C C . SER A 1 85 ? -13.687 8.558 24.693 1.00 70.50 85 SER A C 1
ATOM 678 O O . SER A 1 85 ? -13.729 9.151 25.772 1.00 70.50 85 SER A O 1
ATOM 680 N N . ARG A 1 86 ? -14.789 8.019 24.150 1.00 70.94 86 ARG A N 1
ATOM 681 C CA . ARG A 1 86 ? -16.129 8.135 24.763 1.00 70.94 86 ARG A CA 1
ATOM 682 C C . ARG A 1 86 ? -16.242 7.424 26.112 1.00 70.94 86 ARG A C 1
ATOM 684 O O . ARG A 1 86 ? -16.958 7.897 26.995 1.00 70.94 86 ARG A O 1
ATOM 691 N N . VAL A 1 87 ? -15.564 6.288 26.284 1.00 72.56 87 VAL A N 1
ATOM 692 C CA . VAL A 1 87 ? -15.488 5.598 27.582 1.00 72.56 87 VAL A CA 1
ATOM 693 C C . VAL A 1 87 ? -14.779 6.485 28.601 1.00 72.56 87 VAL A C 1
ATOM 695 O O . VAL A 1 87 ? -15.288 6.652 29.709 1.00 72.56 87 VAL A O 1
ATOM 698 N N . ASN A 1 88 ? -13.669 7.116 28.216 1.00 74.88 88 ASN A N 1
ATOM 699 C CA . ASN A 1 88 ? -12.935 8.018 29.097 1.00 74.88 88 ASN A CA 1
ATOM 700 C C . ASN A 1 88 ? -13.781 9.239 29.513 1.00 74.88 88 ASN A C 1
ATOM 702 O O . ASN A 1 88 ? -13.887 9.537 30.702 1.00 74.88 88 ASN A O 1
ATOM 706 N N . GLU A 1 89 ? -14.483 9.873 28.567 1.00 76.00 89 GLU A N 1
ATOM 707 C CA . GLU A 1 89 ? -15.411 10.978 28.866 1.00 76.00 89 GLU A CA 1
ATOM 708 C C . GLU A 1 89 ? -16.547 10.560 29.817 1.00 76.00 89 GLU A C 1
ATOM 710 O O . GLU A 1 89 ? -16.940 11.316 30.709 1.00 76.00 89 GLU A O 1
ATOM 715 N N . ASN A 1 90 ? -17.089 9.348 29.657 1.00 80.19 90 ASN A N 1
ATOM 716 C CA . ASN A 1 90 ? -18.138 8.837 30.540 1.00 80.19 90 ASN A CA 1
ATOM 717 C C . ASN A 1 90 ? -17.626 8.550 31.957 1.00 80.19 90 ASN A C 1
ATOM 719 O O . ASN A 1 90 ? -18.336 8.837 32.926 1.00 80.19 90 ASN A O 1
ATOM 723 N N . ILE A 1 91 ? -16.405 8.025 32.095 1.00 78.06 91 ILE A N 1
ATOM 724 C CA . ILE A 1 91 ? -15.759 7.827 33.401 1.00 78.06 91 ILE A CA 1
ATOM 725 C C . ILE A 1 91 ? -15.578 9.178 34.099 1.00 78.06 91 ILE A C 1
ATOM 727 O O . ILE A 1 91 ? -15.919 9.316 35.277 1.00 78.06 91 ILE A O 1
ATOM 731 N N . GLU A 1 92 ? -15.116 10.191 33.370 1.00 79.94 92 GLU A N 1
ATOM 732 C CA . GLU A 1 92 ? -14.912 11.532 33.911 1.00 79.94 92 GLU A CA 1
ATOM 733 C C . GLU A 1 92 ? -16.232 12.170 34.377 1.00 79.94 92 GLU A C 1
ATOM 735 O O . GLU A 1 92 ? -16.333 12.647 35.515 1.00 79.94 92 GLU A O 1
ATOM 740 N N . ARG A 1 93 ? -17.299 12.084 33.566 1.00 85.06 93 ARG A N 1
ATOM 741 C CA . ARG A 1 93 ? -18.647 12.540 33.962 1.00 85.06 93 ARG A CA 1
ATOM 742 C C . ARG A 1 93 ? -19.169 11.805 35.194 1.00 85.06 93 ARG A C 1
ATOM 744 O O . ARG A 1 93 ? -19.752 12.435 36.080 1.00 85.06 93 ARG A O 1
ATOM 751 N N . TYR A 1 94 ? -18.966 10.490 35.272 1.00 83.69 94 TYR A N 1
ATOM 752 C CA . TYR A 1 94 ? -19.412 9.691 36.411 1.00 83.69 94 TYR A CA 1
ATOM 753 C C . TYR A 1 94 ? -18.696 10.102 37.705 1.00 83.69 94 TYR A C 1
ATOM 755 O O . TYR A 1 94 ? -19.346 10.313 38.734 1.00 83.69 94 TYR A O 1
ATOM 763 N N . GLN A 1 95 ? -17.375 10.299 37.654 1.00 84.69 95 GLN A N 1
ATOM 764 C CA . GLN A 1 95 ? -16.602 10.779 38.801 1.00 84.69 95 GLN A CA 1
ATOM 765 C C . GLN A 1 95 ? -17.036 12.181 39.245 1.00 84.69 95 GLN A C 1
ATOM 767 O O . GLN A 1 95 ? -17.160 12.426 40.448 1.00 84.69 95 GLN A O 1
ATOM 772 N N . ARG A 1 96 ? -17.313 13.089 38.301 1.00 86.00 96 ARG A N 1
ATOM 773 C CA . ARG A 1 96 ? -17.790 14.447 38.607 1.00 86.00 96 ARG A CA 1
ATOM 774 C C . ARG A 1 96 ? -19.129 14.417 39.344 1.00 86.00 96 ARG A C 1
ATOM 776 O O . ARG A 1 96 ? -19.247 14.988 40.427 1.00 86.00 96 ARG A O 1
ATOM 783 N N . LYS A 1 97 ? -20.083 13.629 38.840 1.00 88.19 97 LYS A N 1
ATOM 784 C CA . LYS A 1 97 ? -21.411 13.452 39.450 1.00 88.19 97 LYS A CA 1
ATOM 785 C C . LYS A 1 97 ? -21.340 12.817 40.845 1.00 88.19 97 LYS A C 1
ATOM 787 O O . LYS A 1 97 ? -22.112 13.170 41.732 1.00 88.19 97 LYS A O 1
ATOM 792 N N . GLN A 1 98 ? -20.400 11.897 41.070 1.00 78.62 98 GLN A N 1
ATOM 793 C CA . GLN A 1 98 ? -20.141 11.320 42.396 1.00 78.62 98 GLN A CA 1
ATOM 794 C C . GLN A 1 98 ? -19.549 12.348 43.376 1.00 78.62 98 GLN A C 1
ATOM 796 O O . GLN A 1 98 ? -19.947 12.377 44.542 1.00 78.62 98 GLN A O 1
ATOM 801 N N . ARG A 1 99 ? -18.636 13.220 42.924 1.00 83.19 99 ARG A N 1
ATOM 802 C CA . ARG A 1 99 ? -18.101 14.315 43.757 1.00 83.19 99 ARG A CA 1
ATOM 803 C C . ARG A 1 99 ? -19.188 15.325 44.121 1.00 83.19 99 ARG A C 1
ATOM 805 O O . ARG A 1 99 ? -19.293 15.685 45.288 1.00 83.19 99 ARG A O 1
ATOM 812 N N . GLU A 1 100 ? -20.028 15.715 43.167 1.00 83.56 100 GLU A N 1
ATOM 813 C CA . GLU A 1 100 ? -21.174 16.605 43.405 1.00 83.56 100 GLU A CA 1
ATOM 814 C C . GLU A 1 100 ? -22.156 16.013 44.423 1.00 83.56 100 GLU A C 1
ATOM 816 O O . GLU A 1 100 ? -22.522 16.688 45.384 1.00 83.56 100 GLU A O 1
ATOM 821 N N . ARG A 1 101 ? -22.504 14.725 44.292 1.00 81.75 101 ARG A N 1
ATOM 822 C CA . ARG A 1 101 ? -23.353 14.020 45.269 1.00 81.75 101 ARG A CA 1
ATOM 823 C C . ARG A 1 101 ? -22.737 13.974 46.667 1.00 81.75 101 ARG A C 1
ATOM 825 O O . ARG A 1 101 ? -23.448 14.166 47.645 1.00 81.75 101 ARG A O 1
ATOM 832 N N . LYS A 1 102 ? -21.421 13.757 46.782 1.00 79.56 102 LYS A N 1
ATOM 833 C CA . LYS A 1 102 ? -20.717 13.805 48.076 1.00 79.56 102 LYS A CA 1
ATOM 834 C C . LYS A 1 102 ? -20.711 15.210 48.685 1.00 79.56 102 LYS A C 1
ATOM 836 O O . LYS A 1 102 ? -20.833 15.330 49.900 1.00 79.56 102 LYS A O 1
ATOM 841 N N . MET A 1 103 ? -20.577 16.257 47.870 1.00 75.69 103 MET A N 1
ATOM 842 C CA . MET A 1 103 ? -20.638 17.644 48.346 1.00 75.69 103 MET A CA 1
ATOM 843 C C . MET A 1 103 ? -22.046 18.020 48.820 1.00 75.69 103 MET A C 1
ATOM 845 O O . MET A 1 103 ? -22.178 18.591 49.898 1.00 75.69 103 MET A O 1
ATOM 849 N N . GLN A 1 104 ? -23.087 17.618 48.085 1.00 74.50 104 GLN A N 1
ATOM 850 C CA . GLN A 1 104 ? -24.483 17.807 48.498 1.00 74.50 104 GLN A CA 1
ATOM 851 C C . GLN A 1 104 ? -24.827 17.001 49.763 1.00 74.50 104 GLN A C 1
ATOM 853 O O . GLN A 1 104 ? -25.465 17.521 50.669 1.00 74.50 104 GLN A O 1
ATOM 858 N N . ALA A 1 105 ? -24.362 15.756 49.891 1.00 71.38 105 ALA A N 1
ATOM 859 C CA . ALA A 1 105 ? -24.581 14.971 51.109 1.00 71.38 105 ALA A CA 1
ATOM 860 C C . ALA A 1 105 ? -23.882 15.585 52.339 1.00 71.38 105 ALA A C 1
ATOM 862 O O . ALA A 1 105 ? -24.447 15.584 53.429 1.00 71.38 105 ALA A O 1
ATOM 863 N N . LYS A 1 106 ? -22.680 16.157 52.168 1.00 61.78 106 LYS A N 1
ATOM 864 C CA . LYS A 1 106 ? -22.005 16.908 53.237 1.00 61.78 106 LYS A CA 1
ATOM 865 C C . LYS A 1 106 ? -22.749 18.190 53.601 1.00 61.78 106 LYS A C 1
ATOM 867 O O . LYS A 1 106 ? -22.852 18.480 54.782 1.00 61.78 106 LYS A O 1
ATOM 872 N N . SER A 1 107 ? -23.292 18.943 52.641 1.00 60.59 107 SER A N 1
ATOM 873 C CA . SER A 1 107 ? -24.029 20.177 52.958 1.00 60.59 107 SER A CA 1
ATOM 874 C C . SER A 1 107 ? -25.317 19.914 53.744 1.00 60.59 107 SER A C 1
ATOM 876 O O . SER A 1 107 ? -25.686 20.726 54.584 1.00 60.59 107 SER A O 1
ATOM 878 N N . TRP A 1 108 ? -25.963 18.764 53.526 1.00 56.91 108 TRP A N 1
ATOM 879 C CA . TRP A 1 108 ? -27.111 18.319 54.326 1.00 56.91 108 TRP A CA 1
ATOM 880 C C . TRP A 1 108 ? -26.749 17.994 55.785 1.00 56.91 108 TRP A C 1
ATOM 882 O O . TRP A 1 108 ? -27.590 18.162 56.658 1.00 56.91 108 TRP A O 1
ATOM 892 N N . GLN A 1 109 ? -25.506 17.589 56.077 1.00 56.09 109 GLN A N 1
ATOM 893 C CA . GLN A 1 109 ? -25.036 17.365 57.455 1.00 56.09 109 GLN A CA 1
ATOM 894 C C . GLN A 1 109 ? -24.777 18.661 58.242 1.00 56.09 109 GLN A C 1
ATOM 896 O O . GLN A 1 109 ? -24.622 18.592 59.453 1.00 56.09 109 GLN A O 1
ATOM 901 N N . PHE A 1 110 ? -24.724 19.822 57.580 1.00 57.03 110 PHE A N 1
ATOM 902 C CA . PHE A 1 110 ? -24.538 21.133 58.223 1.00 57.03 110 PHE A CA 1
ATOM 903 C C . PHE A 1 110 ? -25.846 21.939 58.361 1.00 57.03 110 PHE A C 1
ATOM 905 O O . PHE A 1 110 ? -25.804 23.081 58.806 1.00 57.03 110 PHE A O 1
ATOM 912 N N . TRP A 1 111 ? -26.990 21.377 57.949 1.00 49.03 111 TRP A N 1
ATOM 913 C CA . TRP A 1 111 ? -28.321 22.009 58.014 1.00 49.03 111 TRP A CA 1
ATOM 914 C C . TRP A 1 111 ? -29.275 21.344 59.030 1.00 49.03 111 TRP A C 1
ATOM 916 O O . TRP A 1 111 ? -30.462 21.666 59.054 1.00 49.03 111 TRP A O 1
ATOM 926 N N . ILE A 1 112 ? -28.754 20.438 59.864 1.00 44.06 112 ILE A N 1
ATOM 927 C CA . ILE A 1 112 ? -29.376 19.923 61.099 1.00 44.06 112 ILE A CA 1
ATOM 928 C C . ILE A 1 112 ? -28.531 20.436 62.260 1.00 44.06 112 ILE A C 1
ATOM 930 O O . ILE A 1 112 ? -29.128 20.886 63.260 1.00 44.06 112 ILE A O 1
#

Radius of gyration: 29.94 Å; chains: 1; bounding box: 55×38×88 Å

pLDDT: mean 77.52, std 11.59, range [41.31, 91.19]

Secondary structure (DSSP, 8-state):
------SSPPPPPTTHHHHHHHHHHHHHTHHHHHHHTT--TTHHHHHHHHHHHHHHHHTHHHHHHHHHHHHHHHHHHHHHHHHHHHHHHHHHHHHHHHHHHHHHHHHHTT--

Organism: NCBI:txid1336806